Protein AF-A0AAD6KLK4-F1 (afdb_monomer)

Solvent-accessible surface area (backbone atoms only — not comparable to full-atom values): 5685 Å² total; per-residue (Å²): 136,65,74,68,68,58,55,47,45,75,39,72,50,70,48,83,76,45,78,42,90,86,40,38,42,30,33,38,38,38,48,56,41,44,46,88,94,64,60,21,42,38,40,37,39,42,42,66,90,46,95,97,43,72,51,74,48,79,48,77,44,69,68,55,62,40,34,65,84,68,47,72,52,43,54,61,52,50,53,50,44,46,49,62,68,43,54,47,41,51,26,69,76,72,60,54,93,116

Organism: NCBI:txid889485

Sequence (98 aa):
MDENRWKGFTQMTGRNVELQEGKLIVQQWRFGNWPDGIVSNVRITLDEPEPGVTIVKVIHTDIPEEDRYGNATVVENTERGWRDLILNKIRAVFGFGI

Nearest PDB structures (foldseek):
  3ni8-assembly1_A  TM=9.710E-01  e=1.574E-05  Plasmodium falciparum
  6m83-assembly1_A-2  TM=3.746E-01  e=3.516E+00  Streptomyces fradiae
  4dm0-assembly1_A-2  TM=2.684E-01  e=1.297E+00  Escherichia coli
  6m81-assembly1_C-2  TM=3.361E-01  e=4.999E+00  Streptomyces fradiae
  6m82-assembly1_A-2  TM=3.391E-01  e=4.446E+00  Streptomyces fradiae

Mean predicted aligned error: 5.16 Å

Radius of gyration: 15.68 Å; Cα contacts (8 Å, |Δi|>4): 144; chains: 1; bounding box: 34×26×45 Å

Structure (mmCIF, N/CA/C/O backbone):
data_AF-A0AAD6KLK4-F1
#
_entry.id   AF-A0AAD6KLK4-F1
#
loop_
_atom_site.group_PDB
_atom_site.id
_atom_site.type_symbol
_atom_site.label_atom_id
_atom_site.label_alt_id
_atom_site.label_comp_id
_atom_site.label_asym_id
_atom_site.label_entity_id
_atom_site.label_seq_id
_atom_site.pdbx_PDB_ins_code
_atom_site.Cartn_x
_atom_site.Cartn_y
_atom_site.Cartn_z
_atom_site.occupancy
_atom_site.B_iso_or_equiv
_atom_site.auth_seq_id
_atom_site.auth_comp_id
_atom_site.auth_asym_id
_atom_site.auth_atom_id
_atom_site.pdbx_PDB_model_num
ATOM 1 N N . MET A 1 1 ? 13.399 17.250 -23.306 1.00 49.72 1 MET A N 1
ATOM 2 C CA . MET A 1 1 ? 12.813 16.098 -22.582 1.00 49.72 1 MET A CA 1
ATOM 3 C C . MET A 1 1 ? 11.491 16.568 -21.999 1.00 49.72 1 MET A C 1
ATOM 5 O O . MET A 1 1 ? 11.459 17.689 -21.511 1.00 49.72 1 MET A O 1
ATOM 9 N N . ASP A 1 2 ? 10.411 15.804 -22.144 1.00 58.84 2 ASP A N 1
ATOM 10 C CA . ASP A 1 2 ? 9.043 16.226 -21.821 1.00 58.84 2 ASP A CA 1
ATOM 11 C C . ASP A 1 2 ? 8.641 15.896 -20.372 1.00 58.84 2 ASP A C 1
ATOM 13 O O . ASP A 1 2 ? 9.041 14.890 -19.789 1.00 58.84 2 ASP A O 1
ATOM 17 N N . GLU A 1 3 ? 7.829 16.768 -19.777 1.00 55.47 3 GLU A N 1
ATOM 18 C CA . GLU A 1 3 ? 7.364 16.677 -18.385 1.00 55.47 3 GLU A CA 1
ATOM 19 C C . GLU A 1 3 ? 6.510 15.420 -18.121 1.00 55.47 3 GLU A C 1
ATOM 21 O O . GLU A 1 3 ? 6.536 14.847 -17.031 1.00 55.47 3 GLU A O 1
ATOM 26 N N . ASN A 1 4 ? 5.790 14.941 -19.140 1.00 55.75 4 ASN A N 1
ATOM 27 C CA . ASN A 1 4 ? 4.917 13.770 -19.034 1.00 55.75 4 ASN A CA 1
ATOM 28 C C . ASN A 1 4 ? 5.695 12.461 -18.858 1.00 55.75 4 ASN A C 1
ATOM 30 O O . ASN A 1 4 ? 5.217 11.556 -18.173 1.00 55.75 4 ASN A O 1
ATOM 34 N N . ARG A 1 5 ? 6.922 12.378 -19.387 1.00 54.69 5 ARG A N 1
ATOM 35 C CA . ARG A 1 5 ? 7.796 11.218 -19.191 1.00 54.69 5 ARG A CA 1
ATOM 36 C C . ARG A 1 5 ? 8.241 11.069 -17.734 1.00 54.69 5 ARG A C 1
ATOM 38 O O . ARG A 1 5 ? 8.360 9.945 -17.265 1.00 54.69 5 ARG A O 1
ATOM 45 N N . TRP A 1 6 ? 8.402 12.169 -16.991 1.00 55.00 6 TRP A N 1
ATOM 46 C CA . TRP A 1 6 ? 8.733 12.131 -15.559 1.00 55.00 6 TRP A CA 1
ATOM 47 C C . TRP A 1 6 ? 7.553 11.711 -14.677 1.00 55.00 6 TRP A C 1
ATOM 49 O O . TRP A 1 6 ? 7.748 10.979 -13.707 1.00 55.00 6 TRP A O 1
ATOM 59 N N . LYS A 1 7 ? 6.323 12.105 -15.036 1.00 53.25 7 LYS A N 1
ATOM 60 C CA . LYS A 1 7 ? 5.103 11.739 -14.288 1.00 53.25 7 LYS A CA 1
ATOM 61 C C . LYS A 1 7 ? 4.835 10.230 -14.294 1.00 53.25 7 LYS A C 1
ATOM 63 O O . LYS A 1 7 ? 4.346 9.698 -13.304 1.00 53.25 7 LYS A O 1
ATOM 68 N N . GLY A 1 8 ? 5.197 9.534 -15.374 1.00 58.00 8 GLY A N 1
ATOM 69 C CA . GLY A 1 8 ? 5.083 8.075 -15.458 1.00 58.00 8 GLY A CA 1
ATOM 70 C C . GLY A 1 8 ? 6.027 7.322 -14.514 1.00 58.00 8 GLY A C 1
ATOM 71 O O . GLY A 1 8 ? 5.682 6.238 -14.058 1.00 58.00 8 GLY A O 1
ATOM 72 N N . PHE A 1 9 ? 7.187 7.892 -14.166 1.00 60.09 9 PHE A N 1
ATOM 73 C CA . PHE A 1 9 ? 8.159 7.230 -13.285 1.00 60.09 9 PHE A CA 1
ATOM 74 C C . PHE A 1 9 ? 7.748 7.214 -11.815 1.00 60.09 9 PHE A C 1
ATOM 76 O O . PHE A 1 9 ? 8.115 6.289 -11.098 1.00 60.09 9 PHE A O 1
ATOM 83 N N . THR A 1 10 ? 6.986 8.212 -11.369 1.00 65.44 10 THR A N 1
ATOM 84 C CA . THR A 1 10 ? 6.573 8.354 -9.965 1.00 65.44 10 THR A CA 1
ATOM 85 C C . THR A 1 10 ? 5.144 7.886 -9.705 1.00 65.44 10 THR A C 1
ATOM 87 O O . THR A 1 10 ? 4.715 7.836 -8.553 1.00 65.44 10 THR A O 1
ATOM 90 N N . GLN A 1 11 ? 4.393 7.530 -10.751 1.00 81.88 11 GLN A N 1
ATOM 91 C CA . GLN A 1 11 ? 3.036 7.031 -10.600 1.00 81.88 11 GLN A CA 1
ATOM 92 C C . GLN A 1 11 ? 3.045 5.598 -10.066 1.00 81.88 11 GLN A C 1
ATOM 94 O O . GLN A 1 11 ? 3.676 4.697 -10.623 1.00 81.88 11 GLN A O 1
ATOM 99 N N . MET A 1 12 ? 2.285 5.398 -8.998 1.00 88.50 12 MET A N 1
ATOM 100 C CA . MET A 1 12 ? 1.986 4.096 -8.430 1.00 88.50 12 MET A CA 1
ATOM 101 C C . MET A 1 12 ? 0.590 3.669 -8.872 1.00 88.50 12 MET A C 1
ATOM 103 O O . MET A 1 12 ? -0.363 4.444 -8.787 1.00 88.50 12 MET A O 1
ATOM 107 N N . THR A 1 13 ? 0.472 2.434 -9.339 1.00 92.00 13 THR A N 1
ATOM 108 C CA . THR A 1 13 ? -0.804 1.817 -9.711 1.00 92.00 13 THR A CA 1
ATOM 109 C C . THR A 1 13 ? -1.004 0.543 -8.910 1.00 92.00 13 THR A C 1
ATOM 111 O O . THR A 1 13 ? -0.044 -0.039 -8.401 1.00 92.0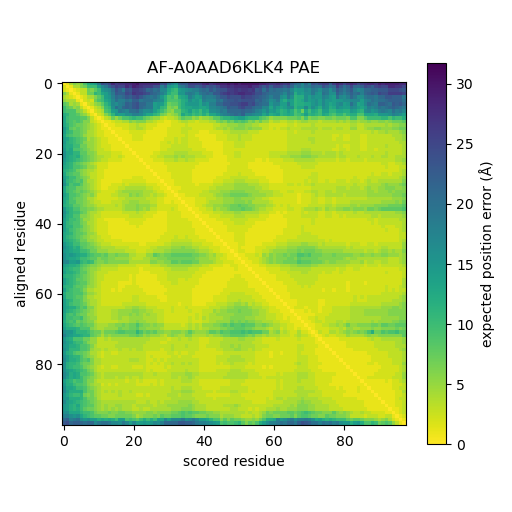0 13 THR A O 1
ATOM 114 N N . GLY A 1 14 ? -2.252 0.104 -8.785 1.00 94.31 14 GLY A N 1
ATOM 115 C CA . GLY A 1 14 ? -2.546 -1.136 -8.095 1.00 94.31 14 GLY A CA 1
ATOM 116 C C . GLY A 1 14 ? -4.000 -1.556 -8.194 1.00 94.31 14 GLY A C 1
ATOM 117 O O . GLY A 1 14 ? -4.830 -0.858 -8.778 1.00 94.31 14 GLY A O 1
ATOM 118 N N . ARG A 1 15 ? -4.302 -2.720 -7.622 1.00 97.38 15 ARG A N 1
ATOM 119 C CA . ARG A 1 15 ? -5.657 -3.280 -7.557 1.00 97.38 15 ARG A CA 1
ATOM 120 C C . ARG A 1 15 ? -5.902 -3.989 -6.231 1.00 97.38 15 ARG A C 1
ATOM 122 O O . ARG A 1 15 ? -4.975 -4.555 -5.653 1.00 97.38 15 ARG A O 1
ATOM 129 N N . ASN A 1 16 ? -7.160 -4.012 -5.798 1.00 98.25 16 ASN A N 1
ATOM 130 C CA . ASN A 1 16 ? -7.598 -4.850 -4.684 1.00 98.25 16 ASN A CA 1
ATOM 131 C C . ASN A 1 16 ? -7.657 -6.314 -5.133 1.00 98.25 16 ASN A C 1
ATOM 133 O O . ASN A 1 16 ? -8.171 -6.618 -6.211 1.00 98.25 16 ASN A O 1
ATOM 137 N N . VAL A 1 17 ? -7.122 -7.202 -4.302 1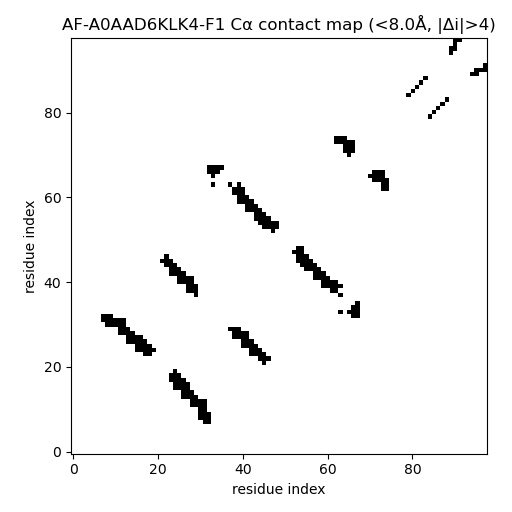.00 98.38 17 VAL A N 1
ATOM 138 C CA . VAL A 1 17 ? -7.124 -8.657 -4.504 1.00 98.38 17 VAL A CA 1
ATOM 139 C C . VAL A 1 17 ? -8.070 -9.327 -3.514 1.00 98.38 17 VAL A C 1
ATOM 141 O O . VAL A 1 17 ? -8.832 -10.206 -3.900 1.00 98.38 17 VAL A O 1
ATOM 144 N N . GLU A 1 18 ? -8.065 -8.880 -2.260 1.00 98.44 18 GLU A N 1
ATOM 145 C CA . GLU A 1 18 ? -8.941 -9.381 -1.203 1.00 98.4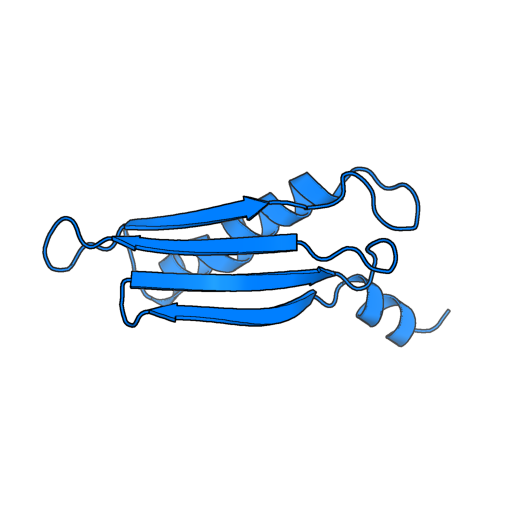4 18 GLU A CA 1
ATOM 146 C C . GLU A 1 18 ? -9.333 -8.223 -0.284 1.00 98.44 18 GLU A C 1
ATOM 148 O O . GLU A 1 18 ? -8.501 -7.376 0.048 1.00 98.44 18 GLU A O 1
ATOM 153 N N . LEU A 1 19 ? -10.598 -8.190 0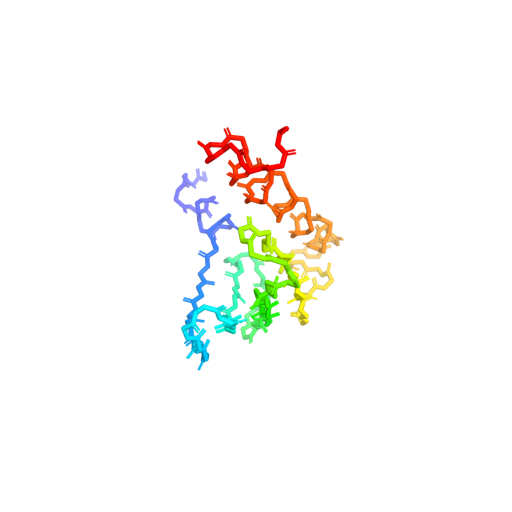.127 1.00 98.44 19 LEU A N 1
ATOM 154 C CA . LEU A 1 19 ? -11.115 -7.236 1.098 1.00 98.44 19 LEU A CA 1
ATOM 155 C C . LEU A 1 19 ? -11.984 -7.990 2.098 1.00 98.44 19 LEU A C 1
ATOM 157 O O . LEU A 1 19 ? -12.920 -8.685 1.707 1.00 98.44 19 LEU A O 1
ATOM 161 N N . GLN A 1 20 ? -11.685 -7.823 3.380 1.00 98.44 20 GLN A N 1
ATOM 162 C CA . GLN A 1 20 ? -12.551 -8.248 4.470 1.00 98.44 20 GLN A CA 1
ATOM 163 C C . GLN A 1 20 ? -12.863 -7.022 5.317 1.00 98.44 20 GLN A C 1
ATOM 165 O O . GLN A 1 20 ? -11.952 -6.385 5.856 1.00 98.44 20 GLN A O 1
ATOM 170 N N . GLU A 1 21 ? -14.147 -6.684 5.405 1.00 97.31 21 GLU A N 1
ATOM 171 C CA . GLU A 1 21 ? -14.618 -5.493 6.106 1.00 97.31 21 GLU A CA 1
ATOM 172 C C . GLU A 1 21 ? -14.075 -5.440 7.540 1.00 97.31 21 GLU A C 1
ATOM 174 O O . GLU A 1 21 ? -14.136 -6.421 8.282 1.00 97.31 21 GLU A O 1
ATOM 179 N N . GLY A 1 22 ? -13.472 -4.300 7.891 1.00 95.50 22 GLY A N 1
ATOM 180 C CA . GLY A 1 22 ? -12.892 -4.049 9.211 1.00 95.50 22 GLY A CA 1
ATOM 181 C C . GLY A 1 22 ? -11.672 -4.898 9.588 1.00 95.50 22 GLY A C 1
ATOM 182 O O . GLY A 1 22 ? -11.235 -4.796 10.725 1.00 95.50 22 GLY A O 1
ATOM 183 N N . LYS A 1 23 ? -11.125 -5.735 8.691 1.00 97.69 23 LYS A N 1
ATOM 184 C CA . LYS A 1 23 ? -10.089 -6.723 9.060 1.00 97.69 23 LYS A CA 1
ATOM 185 C C . LYS A 1 23 ? -8.881 -6.769 8.138 1.00 97.69 23 LYS A C 1
ATOM 187 O O . LYS A 1 23 ? -7.748 -6.855 8.608 1.00 97.69 23 LYS A O 1
ATOM 192 N N . LEU A 1 24 ? -9.101 -6.785 6.825 1.00 98.56 24 LEU A N 1
ATOM 193 C CA . LEU A 1 24 ? -8.041 -7.121 5.879 1.00 98.56 24 LEU A CA 1
ATOM 194 C C . LEU A 1 24 ? -8.202 -6.395 4.553 1.00 98.56 24 LEU A C 1
ATOM 196 O O . LEU A 1 24 ? -9.272 -6.400 3.947 1.00 98.56 24 LEU A O 1
ATOM 200 N N . ILE A 1 25 ? -7.086 -5.864 4.064 1.00 98.69 25 ILE A N 1
ATOM 201 C CA . ILE A 1 25 ? -6.944 -5.366 2.703 1.00 98.69 25 ILE A CA 1
ATOM 202 C C . ILE A 1 25 ? -5.707 -6.023 2.084 1.00 98.69 25 ILE A C 1
ATOM 204 O O . ILE A 1 25 ? -4.600 -5.890 2.605 1.00 98.69 25 ILE A O 1
ATOM 208 N N . VAL A 1 26 ? -5.886 -6.734 0.971 1.00 98.69 26 VAL A N 1
ATOM 209 C CA . VAL A 1 26 ? -4.789 -7.268 0.151 1.00 98.69 26 VAL A CA 1
ATOM 210 C C . VAL A 1 26 ? -4.822 -6.594 -1.207 1.00 98.69 26 VAL A C 1
ATOM 212 O O . VAL A 1 26 ? -5.858 -6.567 -1.877 1.00 98.69 26 VAL A O 1
ATOM 215 N N . GLN A 1 27 ? -3.684 -6.054 -1.624 1.00 98.62 27 GLN A N 1
ATOM 216 C CA . GLN A 1 27 ? -3.540 -5.314 -2.867 1.00 98.62 27 GLN A CA 1
ATOM 217 C C . GLN A 1 27 ? -2.280 -5.728 -3.615 1.00 98.62 27 GLN A C 1
ATOM 219 O O . GLN A 1 27 ? -1.313 -6.211 -3.034 1.00 98.62 27 GLN A O 1
ATOM 224 N N . GLN A 1 28 ? -2.296 -5.482 -4.917 1.00 98.06 28 GLN A N 1
ATOM 225 C CA . GLN A 1 28 ? -1.137 -5.608 -5.792 1.00 98.06 28 GLN A CA 1
ATOM 226 C C . GLN A 1 28 ? -0.726 -4.240 -6.299 1.00 98.06 28 GLN A C 1
ATOM 228 O O . GLN A 1 28 ? -1.598 -3.496 -6.747 1.00 98.06 28 GLN A O 1
ATOM 233 N N . TRP A 1 29 ? 0.553 -3.894 -6.172 1.00 95.69 29 TRP A N 1
ATOM 234 C CA . TRP A 1 29 ? 1.075 -2.550 -6.420 1.00 95.69 29 TRP A CA 1
ATOM 235 C C . TRP A 1 29 ? 2.245 -2.584 -7.408 1.00 95.69 29 TRP A C 1
ATOM 237 O O . TRP A 1 29 ? 2.935 -3.591 -7.560 1.00 95.69 29 TRP A O 1
ATOM 247 N N . ARG A 1 30 ? 2.457 -1.470 -8.112 1.00 92.19 30 ARG A N 1
ATOM 248 C CA . ARG A 1 30 ? 3.606 -1.272 -8.999 1.00 92.19 30 ARG A CA 1
ATOM 249 C C . ARG A 1 30 ? 3.869 0.213 -9.239 1.00 92.19 30 ARG A C 1
ATOM 251 O O . ARG A 1 30 ? 2.940 0.956 -9.564 1.00 92.19 30 ARG A O 1
ATOM 258 N N . PHE A 1 31 ? 5.138 0.618 -9.186 1.00 89.38 31 PHE A N 1
ATOM 259 C CA . PHE A 1 31 ? 5.576 1.912 -9.717 1.00 89.38 31 PHE A CA 1
ATOM 260 C C . PHE A 1 31 ? 5.894 1.827 -11.210 1.00 89.38 31 PHE A C 1
ATOM 262 O O . PHE A 1 31 ? 6.426 0.826 -11.699 1.00 89.38 31 PHE A O 1
ATOM 269 N N . GLY A 1 32 ? 5.607 2.899 -11.948 1.00 88.38 32 GLY A N 1
ATOM 270 C CA . GLY A 1 32 ? 5.852 2.945 -13.390 1.00 88.38 32 GLY A CA 1
ATOM 271 C C . GLY A 1 32 ? 7.326 2.793 -13.787 1.00 88.38 32 GLY A C 1
ATOM 272 O O . GLY A 1 32 ? 7.610 2.324 -14.888 1.00 88.38 32 GLY A O 1
ATOM 273 N N . ASN A 1 33 ? 8.274 3.103 -12.894 1.00 88.00 33 ASN A N 1
ATOM 274 C CA . ASN A 1 33 ? 9.706 2.908 -13.138 1.00 88.00 33 ASN A CA 1
ATOM 275 C C . ASN A 1 33 ? 10.220 1.479 -12.862 1.00 88.00 33 ASN A C 1
ATOM 277 O O . ASN A 1 33 ? 11.369 1.189 -13.187 1.00 88.00 33 ASN A O 1
ATOM 281 N N . TRP A 1 34 ? 9.419 0.559 -12.320 1.00 90.56 34 TRP A N 1
ATOM 282 C CA . TRP A 1 34 ? 9.876 -0.818 -12.068 1.00 90.56 34 TRP A CA 1
ATOM 283 C C . TRP A 1 34 ? 10.114 -1.606 -13.367 1.00 90.56 34 TRP A C 1
ATOM 285 O O . TRP A 1 34 ? 9.549 -1.242 -14.403 1.00 90.56 34 TRP A O 1
ATOM 295 N N . PRO A 1 35 ? 10.917 -2.687 -13.365 1.00 90.75 35 PRO A N 1
ATOM 296 C CA . PRO A 1 35 ? 11.070 -3.580 -14.522 1.00 90.75 35 PRO A CA 1
ATOM 297 C C . PRO A 1 35 ? 9.733 -4.189 -14.948 1.00 90.75 35 PRO A C 1
ATOM 299 O O . PRO A 1 35 ? 8.887 -4.435 -14.094 1.00 90.75 35 PRO A O 1
ATOM 302 N N . ASP A 1 36 ? 9.478 -4.383 -16.241 1.00 89.88 36 ASP A N 1
ATOM 303 C CA . ASP A 1 36 ? 8.182 -4.873 -16.752 1.00 89.88 36 ASP A CA 1
ATOM 304 C C . ASP A 1 36 ? 7.770 -6.227 -16.140 1.00 89.88 36 ASP A C 1
ATOM 306 O O . ASP A 1 36 ? 8.607 -7.055 -15.798 1.00 89.88 36 ASP A O 1
ATOM 310 N N . GLY A 1 37 ? 6.465 -6.433 -15.933 1.00 90.31 37 GLY A N 1
ATOM 311 C CA . GLY A 1 37 ? 5.916 -7.666 -15.346 1.00 90.31 37 GLY A CA 1
ATOM 312 C C . GLY A 1 37 ? 6.031 -7.802 -13.819 1.00 90.31 37 GLY A C 1
ATOM 313 O O . GLY A 1 37 ? 5.307 -8.601 -13.236 1.00 90.31 37 GLY A O 1
ATOM 314 N N . ILE A 1 38 ? 6.867 -7.000 -13.154 1.00 94.31 38 ILE A N 1
ATOM 315 C CA . ILE A 1 38 ? 6.997 -6.993 -11.685 1.00 94.31 38 ILE A CA 1
ATOM 316 C C . ILE A 1 38 ? 5.807 -6.326 -10.980 1.00 94.31 38 ILE A C 1
ATOM 318 O O . ILE A 1 38 ? 5.480 -5.163 -11.220 1.00 94.31 38 ILE A O 1
ATOM 322 N N . VAL A 1 39 ? 5.174 -7.040 -10.060 1.00 96.00 39 VAL A N 1
ATOM 323 C CA . VAL A 1 39 ? 4.082 -6.526 -9.228 1.00 96.00 39 VAL A CA 1
ATOM 324 C C . VAL A 1 39 ? 4.352 -6.962 -7.797 1.00 96.00 39 VAL A C 1
ATOM 326 O O . VAL A 1 39 ? 4.623 -8.137 -7.563 1.00 96.00 39 VAL A O 1
ATOM 329 N N . SER A 1 40 ? 4.273 -6.024 -6.860 1.00 97.06 40 SER A N 1
ATOM 330 C CA . SER A 1 40 ? 4.443 -6.290 -5.436 1.00 97.06 40 SER A CA 1
ATOM 331 C C . SER A 1 40 ? 3.108 -6.590 -4.760 1.00 97.06 40 SER A C 1
ATOM 333 O O . SER A 1 40 ? 2.038 -6.258 -5.282 1.00 97.06 40 SER A O 1
ATOM 335 N N . ASN A 1 41 ? 3.161 -7.202 -3.578 1.00 98.25 41 ASN A N 1
ATOM 336 C CA . ASN A 1 41 ? 1.980 -7.542 -2.790 1.00 98.25 41 ASN A CA 1
ATOM 337 C C . ASN A 1 41 ? 1.962 -6.750 -1.482 1.00 98.25 41 ASN A C 1
ATOM 339 O O . ASN A 1 41 ? 2.912 -6.785 -0.704 1.00 98.25 41 ASN A O 1
ATOM 343 N N . VAL A 1 42 ? 0.854 -6.063 -1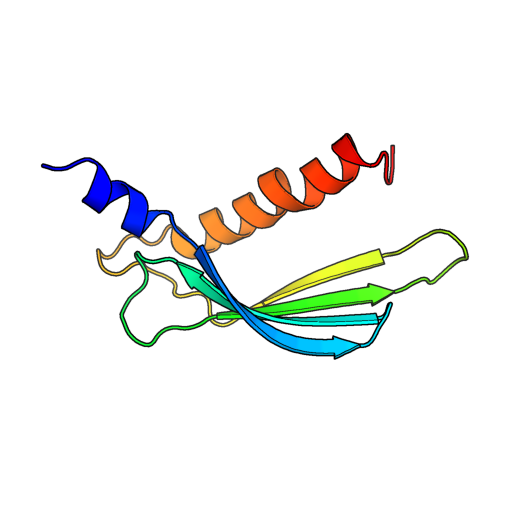.219 1.00 98.31 42 VAL A N 1
ATOM 344 C CA . VAL A 1 42 ? 0.607 -5.321 0.019 1.00 98.31 42 VAL A CA 1
ATOM 345 C C . VAL A 1 42 ? -0.490 -6.030 0.796 1.00 98.31 42 VAL A C 1
ATOM 347 O O . VAL A 1 42 ? -1.588 -6.245 0.284 1.00 98.31 42 VAL A O 1
ATOM 350 N N . ARG A 1 43 ? -0.216 -6.354 2.056 1.00 98.56 43 ARG A N 1
ATOM 351 C CA . ARG A 1 43 ? -1.189 -6.884 3.008 1.00 98.56 43 ARG A CA 1
ATOM 352 C C . ARG A 1 43 ? -1.301 -5.934 4.191 1.00 98.56 43 ARG A C 1
ATOM 354 O O . ARG A 1 43 ? -0.316 -5.700 4.885 1.00 98.56 43 ARG A O 1
ATOM 361 N N . ILE A 1 44 ? -2.503 -5.421 4.425 1.00 98.56 44 ILE A N 1
ATOM 362 C CA . ILE A 1 44 ? -2.831 -4.532 5.539 1.00 98.56 44 ILE A CA 1
ATOM 363 C C . ILE A 1 44 ? -3.817 -5.259 6.447 1.00 98.56 44 ILE A C 1
ATOM 365 O O . ILE A 1 44 ? -4.925 -5.570 6.009 1.00 98.56 44 ILE A O 1
ATOM 369 N N . THR A 1 45 ? -3.428 -5.539 7.690 1.00 98.56 45 THR A N 1
ATOM 370 C CA . THR A 1 45 ? -4.349 -6.054 8.714 1.00 98.56 45 THR A CA 1
ATOM 371 C C . THR A 1 45 ? -4.784 -4.930 9.639 1.00 98.56 45 THR A C 1
ATOM 373 O O . THR A 1 45 ? -4.003 -4.020 9.933 1.00 98.56 45 THR A O 1
ATOM 376 N N . LEU A 1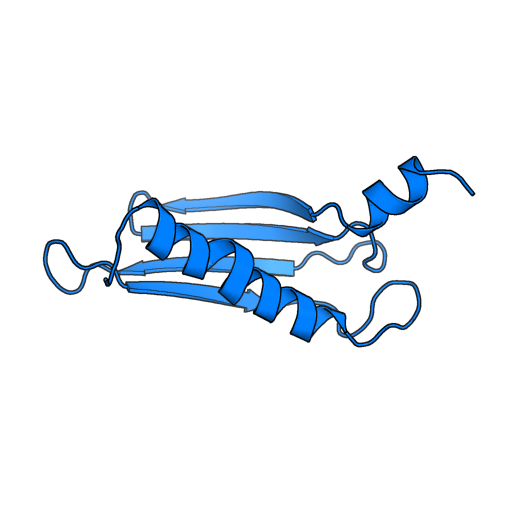 46 ? -6.047 -4.990 10.052 1.00 97.81 46 LEU A N 1
ATOM 377 C CA . LEU A 1 46 ? -6.649 -4.105 11.034 1.00 97.81 46 LEU A CA 1
ATOM 378 C C . LEU A 1 46 ? -7.119 -4.974 12.194 1.00 97.81 46 LEU A C 1
ATOM 380 O O . LEU A 1 46 ? -8.063 -5.748 12.050 1.00 97.81 46 LEU A O 1
ATOM 384 N N . ASP A 1 47 ? -6.429 -4.860 13.320 1.00 97.19 47 ASP A N 1
ATOM 385 C CA . ASP A 1 47 ? -6.712 -5.631 14.522 1.00 97.19 47 ASP A CA 1
ATOM 386 C C . ASP A 1 47 ? -7.165 -4.668 15.622 1.00 97.19 47 ASP A C 1
ATOM 388 O O . ASP A 1 47 ? -6.451 -3.721 15.943 1.00 97.19 47 ASP A O 1
ATOM 392 N N . GLU A 1 48 ? -8.349 -4.883 16.194 1.00 95.44 48 GLU A N 1
ATOM 393 C CA . GLU A 1 48 ? -8.880 -4.095 17.314 1.00 95.44 48 GLU A CA 1
ATOM 394 C C . GLU A 1 48 ? -8.744 -4.906 18.615 1.00 95.44 48 GLU A C 1
ATOM 396 O O . GLU A 1 48 ? -9.678 -5.615 18.995 1.00 95.44 48 GLU A O 1
ATOM 401 N N . PRO A 1 49 ? -7.569 -4.903 19.279 1.00 95.06 49 PRO A N 1
ATOM 402 C CA . PRO A 1 49 ? -7.384 -5.653 20.523 1.00 95.06 49 PRO A CA 1
ATOM 403 C C . PRO A 1 49 ? -8.231 -5.102 21.676 1.00 95.06 49 PRO A C 1
ATOM 405 O O . PRO A 1 49 ? -8.593 -5.852 22.581 1.00 95.06 49 PRO A O 1
ATOM 408 N N . GLU A 1 50 ? -8.543 -3.806 21.644 1.00 94.56 50 GLU A N 1
ATOM 409 C CA . GLU A 1 50 ? -9.347 -3.099 22.635 1.00 94.56 50 GLU A CA 1
ATOM 410 C C . GLU A 1 50 ? -10.316 -2.151 21.914 1.00 94.56 50 GLU A C 1
ATOM 412 O O . GLU A 1 50 ? -9.926 -1.561 20.901 1.00 94.56 50 GLU A O 1
ATOM 417 N N . PRO A 1 51 ? -11.553 -1.960 22.416 1.00 93.44 51 PRO A N 1
ATOM 418 C CA . PRO A 1 51 ? -12.526 -1.079 21.779 1.00 93.44 51 PRO A CA 1
ATOM 419 C C . PRO A 1 51 ? -11.981 0.332 21.543 1.00 93.44 51 PRO A C 1
ATOM 421 O O . PRO A 1 51 ? -11.533 1.003 22.473 1.00 93.44 51 PRO A O 1
ATOM 424 N N . GLY A 1 52 ? -12.055 0.797 20.297 1.00 90.31 52 GLY A N 1
ATOM 425 C CA . GLY A 1 52 ? -11.582 2.121 19.893 1.00 90.31 52 GLY A CA 1
ATOM 426 C C . GLY A 1 52 ? -10.078 2.210 19.616 1.00 90.31 52 GLY A C 1
ATOM 427 O O . GLY A 1 52 ? -9.597 3.294 19.280 1.00 90.31 52 GLY A O 1
ATOM 428 N N . VAL A 1 53 ? -9.333 1.103 19.707 1.00 92.56 53 VAL A N 1
ATOM 429 C CA . VAL A 1 53 ? -7.901 1.045 19.386 1.00 92.56 53 VAL A CA 1
ATOM 430 C C . VAL A 1 53 ? -7.667 0.038 18.271 1.00 92.56 53 VAL A C 1
ATOM 432 O O . VAL A 1 53 ? -7.752 -1.164 18.482 1.00 92.56 53 VAL A O 1
ATOM 435 N N . THR A 1 54 ? -7.294 0.519 17.085 1.00 95.00 54 THR A N 1
ATOM 436 C CA . THR A 1 54 ? -6.926 -0.346 15.956 1.00 95.00 54 THR A CA 1
ATOM 437 C C . THR A 1 54 ? -5.418 -0.342 15.727 1.00 95.00 54 THR A C 1
ATOM 439 O O . THR A 1 54 ? -4.810 0.694 15.450 1.00 95.00 54 THR A O 1
ATOM 442 N N . ILE A 1 55 ? -4.812 -1.525 15.776 1.00 95.50 55 ILE A N 1
ATOM 443 C CA . ILE A 1 55 ? -3.456 -1.778 15.307 1.00 95.50 55 ILE A CA 1
ATOM 444 C C . ILE A 1 55 ? -3.523 -2.046 13.804 1.00 95.50 55 ILE A C 1
ATOM 446 O O . ILE A 1 55 ? -4.107 -3.029 13.354 1.00 95.50 55 ILE A O 1
ATOM 450 N N . VAL A 1 56 ? -2.893 -1.168 13.025 1.00 96.44 56 VAL A N 1
ATOM 451 C CA . VAL A 1 56 ? -2.733 -1.347 11.579 1.00 96.44 56 VAL A CA 1
ATOM 452 C C . VAL A 1 56 ? -1.342 -1.901 11.298 1.00 96.44 56 VAL A C 1
ATOM 454 O O . VAL A 1 56 ? -0.341 -1.250 11.607 1.00 96.44 56 VAL A O 1
ATOM 457 N N . LYS A 1 57 ? -1.266 -3.082 10.680 1.00 97.12 57 LYS A N 1
ATOM 458 C CA . LYS A 1 57 ? -0.002 -3.693 10.250 1.00 97.12 57 LYS A CA 1
ATOM 459 C C . LYS A 1 57 ? 0.057 -3.757 8.733 1.00 97.12 57 LYS A C 1
ATOM 461 O O . LYS A 1 57 ? -0.817 -4.344 8.107 1.00 97.12 57 LYS A O 1
ATOM 466 N N . VAL A 1 58 ? 1.121 -3.208 8.154 1.00 97.75 58 VAL A N 1
ATOM 467 C CA . VAL A 1 58 ? 1.401 -3.286 6.715 1.00 97.75 58 VAL A CA 1
ATOM 468 C C . VAL A 1 58 ? 2.572 -4.238 6.487 1.00 97.75 58 VAL A C 1
ATOM 470 O O . VAL A 1 58 ? 3.624 -4.089 7.105 1.00 97.75 58 VAL A O 1
ATOM 473 N N . ILE A 1 59 ? 2.391 -5.212 5.600 1.00 97.75 59 ILE A N 1
ATOM 474 C CA . ILE A 1 59 ? 3.451 -6.072 5.067 1.00 97.75 59 ILE A CA 1
ATOM 475 C C . ILE A 1 59 ? 3.478 -5.865 3.554 1.00 97.75 59 ILE A C 1
ATOM 477 O O . ILE A 1 59 ? 2.450 -6.026 2.900 1.00 97.75 59 ILE A O 1
ATOM 481 N N . HIS A 1 60 ? 4.638 -5.509 3.005 1.00 97.25 60 HIS A N 1
ATOM 482 C CA . HIS A 1 60 ? 4.823 -5.288 1.573 1.00 97.25 60 HIS A CA 1
ATOM 483 C C . HIS A 1 60 ? 5.950 -6.192 1.067 1.00 97.25 60 HIS A C 1
ATOM 485 O O . HIS A 1 60 ? 7.095 -6.035 1.484 1.00 97.25 60 HIS A O 1
ATOM 491 N N . THR A 1 61 ? 5.617 -7.157 0.213 1.00 97.38 61 THR A N 1
ATOM 492 C CA . THR A 1 61 ? 6.553 -8.148 -0.338 1.00 97.38 61 THR A CA 1
ATOM 493 C C . THR A 1 61 ? 6.702 -7.990 -1.841 1.00 97.38 61 THR A C 1
ATOM 495 O O . THR A 1 61 ? 5.918 -7.291 -2.484 1.00 97.38 61 THR A O 1
ATOM 498 N N . ASP A 1 62 ? 7.706 -8.665 -2.401 1.00 96.50 62 ASP A N 1
ATOM 499 C CA . ASP A 1 62 ? 7.959 -8.723 -3.846 1.00 96.50 62 ASP A CA 1
ATOM 500 C C . ASP A 1 62 ? 8.246 -7.341 -4.461 1.00 96.50 62 ASP A C 1
ATOM 502 O O . ASP A 1 62 ? 7.947 -7.062 -5.622 1.00 96.50 62 ASP A O 1
ATOM 506 N N . ILE A 1 63 ? 8.831 -6.458 -3.647 1.00 94.94 63 ILE A N 1
ATOM 507 C CA . ILE A 1 63 ? 9.397 -5.182 -4.081 1.00 94.94 63 ILE A CA 1
ATOM 508 C C . ILE A 1 63 ? 10.726 -5.499 -4.788 1.00 94.94 63 ILE A C 1
ATOM 510 O O . ILE A 1 63 ? 11.556 -6.191 -4.195 1.00 94.94 63 ILE A O 1
ATOM 514 N N . PRO A 1 64 ? 10.960 -5.025 -6.024 1.00 94.31 64 PRO A N 1
ATOM 515 C CA . PRO A 1 64 ? 12.236 -5.242 -6.690 1.00 94.31 64 PRO A CA 1
ATOM 516 C C . PRO A 1 64 ? 13.355 -4.469 -5.980 1.00 94.31 64 PRO A C 1
ATOM 518 O O . PRO A 1 64 ? 13.127 -3.373 -5.469 1.00 94.31 64 PRO A O 1
ATOM 521 N N . GLU A 1 65 ? 14.566 -5.026 -5.971 1.00 92.31 65 GLU A N 1
ATOM 522 C CA . GLU A 1 65 ? 15.742 -4.372 -5.375 1.00 92.31 65 GLU A CA 1
ATOM 523 C C . GLU A 1 65 ? 16.138 -3.110 -6.154 1.00 92.31 65 GLU A C 1
ATOM 525 O O . GLU A 1 65 ? 16.446 -2.076 -5.560 1.00 92.31 65 GLU A O 1
ATOM 530 N N . GLU A 1 66 ? 16.041 -3.173 -7.484 1.00 93.00 66 GLU A N 1
ATOM 531 C CA . GLU A 1 66 ? 16.389 -2.091 -8.401 1.00 93.00 66 GLU A CA 1
ATOM 532 C C . GLU A 1 66 ? 15.215 -1.709 -9.309 1.00 93.00 66 GLU A C 1
ATOM 534 O O . GLU A 1 66 ? 14.343 -2.520 -9.641 1.00 93.00 66 GLU A O 1
ATOM 539 N N . ASP A 1 67 ? 15.191 -0.450 -9.744 1.00 90.19 67 ASP A N 1
ATOM 540 C CA . ASP A 1 67 ? 14.294 -0.027 -10.816 1.00 90.19 67 ASP A CA 1
ATOM 541 C C . ASP A 1 67 ? 14.823 -0.461 -12.199 1.00 90.19 67 ASP A C 1
ATOM 543 O O . ASP A 1 67 ? 15.895 -1.051 -12.334 1.00 90.19 67 ASP A O 1
ATOM 547 N N . ARG A 1 68 ? 14.086 -0.151 -13.274 1.00 90.69 68 ARG A N 1
ATOM 548 C CA . ARG A 1 68 ? 14.498 -0.515 -14.646 1.00 90.69 68 ARG A CA 1
ATOM 549 C C . ARG A 1 68 ? 15.808 0.140 -15.121 1.00 90.69 68 ARG A C 1
ATOM 551 O O . ARG A 1 68 ? 16.242 -0.143 -16.235 1.00 90.69 68 ARG A O 1
ATOM 558 N N . TYR A 1 69 ? 16.384 1.048 -14.335 1.00 89.25 69 TYR A N 1
ATOM 559 C CA . TYR A 1 69 ? 17.617 1.777 -14.625 1.00 89.25 69 TYR A CA 1
ATOM 560 C C . TYR A 1 69 ? 18.797 1.321 -13.759 1.00 89.25 69 TYR A C 1
ATOM 562 O O . TYR A 1 69 ? 19.884 1.875 -13.907 1.00 89.25 69 TYR A O 1
ATOM 570 N N . GLY A 1 70 ? 18.603 0.326 -12.886 1.00 89.00 70 GLY A N 1
ATOM 571 C CA . GLY A 1 70 ? 19.635 -0.166 -11.973 1.00 89.00 70 GLY A CA 1
ATOM 572 C C . GLY A 1 70 ? 19.782 0.668 -10.696 1.00 89.00 70 GLY A C 1
ATOM 573 O O . GLY A 1 70 ? 20.827 0.627 -10.052 1.00 89.00 70 GLY A O 1
ATOM 574 N N . ASN A 1 71 ? 18.777 1.472 -10.320 1.00 87.44 71 ASN A N 1
ATOM 575 C CA . ASN A 1 71 ? 18.825 2.228 -9.065 1.00 87.44 71 ASN A CA 1
ATOM 576 C C . ASN A 1 71 ? 18.331 1.369 -7.890 1.00 87.44 71 ASN A C 1
ATOM 578 O O . ASN A 1 71 ? 17.132 1.111 -7.784 1.00 87.44 71 ASN A O 1
ATOM 582 N N . ALA A 1 72 ? 19.216 1.029 -6.950 1.00 87.25 72 ALA A N 1
ATOM 583 C CA . ALA A 1 72 ? 18.924 0.174 -5.788 1.00 87.25 72 ALA A CA 1
ATOM 584 C C . ALA A 1 72 ? 18.174 0.865 -4.620 1.00 87.25 72 ALA A C 1
ATOM 586 O O . ALA A 1 72 ? 18.269 0.454 -3.467 1.00 87.25 72 ALA A O 1
ATOM 587 N N . THR A 1 73 ? 17.440 1.951 -4.884 1.00 85.62 73 THR A N 1
ATOM 588 C CA . THR A 1 73 ? 16.749 2.748 -3.843 1.00 85.62 73 THR A CA 1
ATOM 589 C C . THR A 1 73 ? 15.275 2.374 -3.670 1.00 85.62 73 THR A C 1
ATOM 591 O O . THR A 1 73 ? 14.547 3.018 -2.912 1.00 85.62 73 THR A O 1
ATOM 594 N N . VAL A 1 74 ? 14.790 1.354 -4.384 1.00 87.50 74 VAL A N 1
ATOM 595 C CA . VAL A 1 74 ? 13.354 1.054 -4.483 1.00 87.50 74 VAL A CA 1
ATOM 596 C C . VAL A 1 74 ? 12.752 0.643 -3.139 1.00 87.50 74 VAL A C 1
ATOM 598 O O . VAL A 1 74 ? 11.684 1.141 -2.768 1.00 87.50 74 VAL A O 1
ATOM 601 N N . VAL A 1 75 ? 13.435 -0.231 -2.398 1.00 90.06 75 VAL A N 1
ATOM 602 C CA . VAL A 1 75 ? 12.965 -0.730 -1.098 1.00 90.06 75 VAL A CA 1
ATOM 603 C C . VAL A 1 75 ? 12.886 0.406 -0.076 1.00 90.06 75 VAL A C 1
ATOM 605 O O . VAL A 1 75 ? 11.830 0.618 0.520 1.00 90.06 75 VAL A O 1
ATOM 608 N N . GLU A 1 76 ? 13.955 1.198 0.057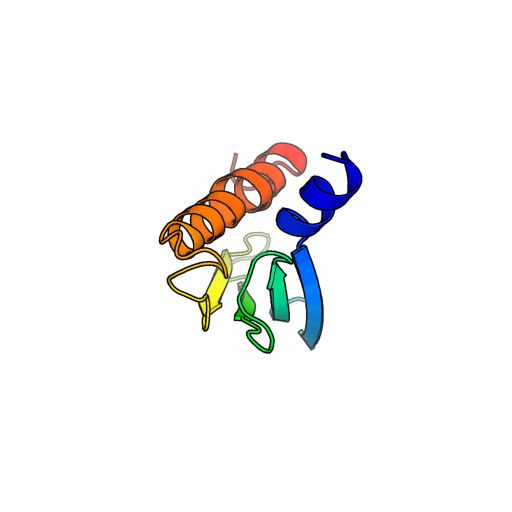 1.00 89.75 76 GLU A N 1
ATOM 609 C CA . GLU A 1 76 ? 14.014 2.333 0.988 1.00 89.75 76 GLU A CA 1
ATOM 610 C C . GLU A 1 76 ? 12.943 3.387 0.671 1.00 89.75 76 GLU A C 1
ATOM 612 O O . GLU A 1 76 ? 12.207 3.827 1.557 1.00 89.75 76 GLU A O 1
ATOM 617 N N . ASN A 1 77 ? 12.788 3.751 -0.607 1.00 88.69 77 ASN A N 1
ATOM 618 C CA . ASN A 1 77 ? 11.760 4.700 -1.036 1.00 88.69 77 ASN A CA 1
ATOM 619 C C . ASN A 1 77 ? 10.346 4.190 -0.732 1.00 88.69 77 ASN A C 1
ATOM 621 O O . ASN A 1 77 ? 9.477 4.972 -0.335 1.00 88.69 77 ASN A O 1
ATOM 625 N N . THR A 1 78 ? 10.115 2.886 -0.893 1.00 90.31 78 THR A N 1
ATOM 626 C CA . THR A 1 78 ? 8.820 2.265 -0.601 1.00 90.31 78 THR A CA 1
ATOM 627 C C . THR A 1 78 ? 8.522 2.295 0.896 1.00 90.31 78 THR A C 1
ATOM 629 O O . THR A 1 78 ? 7.422 2.688 1.289 1.00 90.31 78 THR A O 1
ATOM 632 N N . GLU A 1 79 ? 9.493 1.945 1.743 1.00 92.25 79 GLU A N 1
ATOM 633 C CA . GLU A 1 79 ? 9.328 2.013 3.198 1.00 92.25 79 GLU A CA 1
ATOM 634 C C . GLU A 1 79 ? 9.069 3.453 3.667 1.00 92.25 79 GLU A C 1
ATOM 636 O O . GLU A 1 79 ? 8.114 3.706 4.411 1.00 92.25 79 GLU A O 1
ATOM 641 N N . ARG A 1 80 ? 9.867 4.416 3.189 1.00 92.19 80 ARG A N 1
ATOM 642 C CA . ARG A 1 80 ? 9.707 5.833 3.541 1.00 92.19 80 ARG A CA 1
ATOM 643 C C . ARG A 1 80 ? 8.355 6.380 3.090 1.00 92.19 80 ARG A C 1
ATOM 645 O O . ARG A 1 80 ? 7.707 7.111 3.836 1.00 92.19 80 ARG A O 1
ATOM 652 N N . GLY A 1 81 ? 7.891 5.996 1.900 1.00 91.19 81 GLY A N 1
ATOM 653 C CA . GLY A 1 81 ? 6.566 6.359 1.397 1.00 91.19 81 GLY A CA 1
ATOM 654 C C . GLY A 1 81 ? 5.441 5.893 2.326 1.00 91.19 81 GLY A C 1
ATOM 655 O O . GLY A 1 81 ? 4.569 6.689 2.681 1.00 91.19 81 GLY A O 1
ATOM 656 N N . TRP A 1 82 ? 5.494 4.641 2.789 1.00 93.75 82 TRP A N 1
ATOM 657 C CA . TRP A 1 82 ? 4.531 4.118 3.762 1.00 93.75 82 TRP A CA 1
ATOM 658 C C . TRP A 1 82 ? 4.572 4.876 5.084 1.00 93.75 82 TRP A C 1
ATOM 660 O O . TRP A 1 82 ? 3.526 5.302 5.580 1.00 93.75 82 TRP A O 1
ATOM 670 N N . ARG A 1 83 ? 5.768 5.062 5.645 1.00 94.00 83 ARG A N 1
ATOM 671 C CA . ARG A 1 83 ? 5.956 5.706 6.945 1.00 94.00 83 ARG A CA 1
ATOM 672 C C . ARG A 1 83 ? 5.504 7.164 6.918 1.00 94.00 83 ARG A C 1
ATOM 674 O O . ARG A 1 83 ? 4.626 7.545 7.687 1.00 94.00 83 ARG A O 1
ATOM 681 N N . ASP A 1 84 ? 6.046 7.955 5.998 1.00 93.50 84 ASP A N 1
ATOM 682 C CA . ASP A 1 84 ? 5.958 9.414 6.057 1.00 93.50 84 ASP A CA 1
ATOM 683 C C . ASP A 1 84 ? 4.757 9.976 5.300 1.00 93.50 84 ASP A C 1
ATOM 685 O O . ASP A 1 84 ? 4.151 10.958 5.732 1.00 93.50 84 ASP A O 1
ATOM 689 N N . LEU A 1 85 ? 4.400 9.372 4.164 1.00 90.75 85 LEU A N 1
ATOM 690 C CA . LEU A 1 8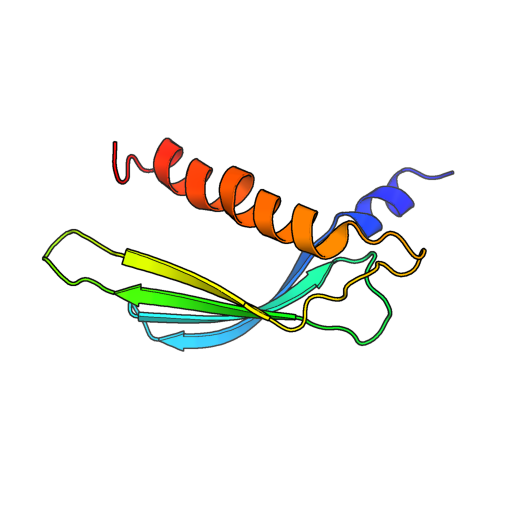5 ? 3.376 9.923 3.275 1.00 90.75 85 LEU A CA 1
ATOM 691 C C . LEU A 1 85 ? 2.000 9.299 3.489 1.00 90.75 85 LEU A C 1
ATOM 693 O O . LEU A 1 85 ? 1.009 9.944 3.150 1.00 90.75 85 LEU A O 1
ATOM 697 N N . ILE A 1 86 ? 1.932 8.092 4.054 1.00 92.94 86 ILE A N 1
ATOM 698 C CA . ILE A 1 86 ? 0.668 7.390 4.294 1.00 92.94 86 ILE A CA 1
ATOM 699 C C . ILE A 1 86 ? 0.370 7.321 5.792 1.00 92.94 86 ILE A C 1
ATOM 701 O O . ILE A 1 86 ? -0.524 8.021 6.260 1.00 92.94 86 ILE A O 1
ATOM 705 N N . LEU A 1 87 ? 1.118 6.532 6.568 1.00 94.12 87 LEU A N 1
ATOM 706 C CA . LEU A 1 87 ? 0.770 6.238 7.963 1.00 94.12 87 LEU A CA 1
ATOM 707 C C . LEU A 1 87 ? 0.880 7.471 8.870 1.00 94.12 87 LEU A C 1
ATOM 709 O O . LEU A 1 87 ? -0.056 7.763 9.616 1.00 94.12 87 LEU A O 1
ATOM 713 N N . ASN A 1 88 ? 1.966 8.242 8.766 1.00 93.44 88 ASN A N 1
ATOM 714 C CA . ASN A 1 88 ? 2.112 9.484 9.531 1.00 93.44 88 ASN A CA 1
ATOM 715 C C . ASN A 1 88 ? 1.052 10.525 9.146 1.00 93.44 88 ASN A C 1
ATOM 717 O O . ASN A 1 88 ? 0.521 11.209 10.019 1.00 93.44 88 ASN A O 1
ATOM 721 N N . LYS A 1 89 ? 0.682 10.618 7.861 1.00 94.06 89 LYS A N 1
ATOM 722 C CA . LYS A 1 89 ? -0.383 11.533 7.424 1.00 94.06 89 LYS A CA 1
ATOM 723 C C . LYS A 1 89 ? -1.759 11.105 7.912 1.00 94.06 89 LYS A C 1
ATOM 725 O O . LYS A 1 89 ? -2.516 11.963 8.343 1.00 94.06 89 LYS A O 1
ATOM 730 N N . ILE A 1 90 ? -2.072 9.810 7.892 1.00 93.56 90 ILE A N 1
ATOM 731 C CA . ILE A 1 90 ? -3.320 9.281 8.456 1.00 93.56 90 ILE A CA 1
ATOM 732 C C . ILE A 1 90 ? -3.432 9.685 9.931 1.00 93.56 90 ILE A C 1
ATOM 734 O O . ILE A 1 90 ? -4.452 10.236 10.334 1.00 93.56 90 ILE A O 1
ATOM 738 N N . ARG A 1 91 ? -2.363 9.504 10.716 1.00 92.56 91 ARG A N 1
ATOM 739 C CA . ARG A 1 91 ? -2.335 9.939 12.121 1.00 92.56 91 ARG A CA 1
ATOM 740 C C . ARG A 1 91 ? -2.551 11.442 12.271 1.00 92.56 91 ARG A C 1
ATOM 742 O O . ARG A 1 91 ? -3.432 11.852 13.015 1.00 92.56 91 ARG A O 1
ATOM 749 N N . ALA A 1 92 ? -1.792 12.254 11.537 1.00 93.56 92 ALA A N 1
ATOM 750 C CA . ALA A 1 92 ? -1.846 13.709 11.660 1.00 93.56 92 ALA A CA 1
ATOM 751 C C . ALA A 1 92 ? -3.190 14.310 11.211 1.00 93.56 92 ALA A C 1
ATOM 753 O O . ALA A 1 92 ? -3.670 15.259 11.821 1.00 93.56 92 ALA A O 1
ATOM 754 N N . VAL A 1 93 ? -3.794 13.772 10.148 1.00 95.00 93 VAL A N 1
ATOM 755 C CA . VAL A 1 93 ? -5.042 14.300 9.573 1.00 95.00 93 VAL A CA 1
ATOM 756 C C . VAL A 1 93 ? -6.263 13.848 10.368 1.00 95.00 93 VAL A C 1
ATOM 758 O O . VAL A 1 93 ? -7.171 14.647 10.579 1.00 95.00 93 VAL A O 1
ATOM 761 N N . PHE A 1 94 ? -6.297 12.589 10.810 1.00 92.75 94 PHE A N 1
ATOM 762 C CA . PHE A 1 94 ? -7.451 12.030 11.522 1.00 92.75 94 PHE A CA 1
ATOM 763 C C . PHE A 1 94 ? -7.315 12.065 13.049 1.00 92.75 94 PHE A C 1
ATOM 765 O O . PHE A 1 94 ? -8.268 11.736 13.748 1.00 92.75 94 PHE A O 1
ATOM 772 N N . GLY A 1 95 ? -6.160 12.474 13.579 1.00 90.94 95 GLY A N 1
ATOM 773 C CA . GLY A 1 95 ? -5.929 12.591 15.019 1.00 90.94 95 GLY A CA 1
ATOM 774 C C . GLY A 1 95 ? -5.676 11.262 15.737 1.00 90.94 95 GLY A C 1
ATOM 775 O O . GLY A 1 95 ? -5.860 11.181 16.947 1.00 90.94 95 GLY A O 1
ATOM 776 N N . PHE A 1 96 ? -5.276 10.206 15.022 1.00 87.56 96 PHE A N 1
ATOM 777 C CA . PHE A 1 96 ? -5.029 8.897 15.634 1.00 87.56 96 PHE A CA 1
ATOM 778 C C . PHE A 1 96 ? -3.677 8.839 16.356 1.00 87.56 96 PHE A C 1
ATOM 780 O O . PHE A 1 96 ? -2.635 9.077 15.742 1.00 87.56 96 PHE A O 1
ATOM 787 N N . GLY A 1 97 ? -3.688 8.422 17.626 1.00 76.25 97 GLY A N 1
ATOM 788 C CA . GLY A 1 97 ? -2.473 8.180 18.413 1.00 76.25 97 GLY A CA 1
ATOM 789 C C . GLY A 1 97 ? -1.674 9.441 18.761 1.00 76.25 97 GLY A C 1
ATOM 790 O O . GLY A 1 97 ? -0.457 9.338 18.920 1.00 76.25 97 GLY A O 1
ATOM 791 N N . ILE A 1 98 ? -2.346 10.599 18.811 1.00 65.44 98 ILE A N 1
ATOM 792 C CA . ILE A 1 98 ? -1.834 11.850 19.398 1.00 65.44 98 ILE A CA 1
ATOM 793 C C . ILE A 1 98 ? -1.935 11.769 20.922 1.00 65.44 98 ILE A C 1
ATOM 795 O O . ILE A 1 98 ? -2.957 11.229 21.404 1.00 65.44 98 ILE A O 1
#

Foldseek 3Di:
DDPVVVVQQADKDKDWDDDDPQFKTKMWMDRSQADPPQIKIWIWTWDPPDPPDT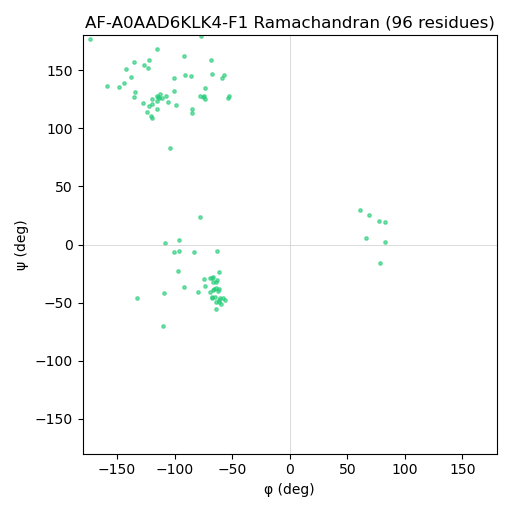DIDIDIDRFDCAGPVRHRCRVVVVVCCCPPVPPVCCCVVVVPPD

Secondary structure (DSSP, 8-state):
--HHHHHHHH-EEEEEEEEETTTEEEEEEEETTSPTT--EEEEEEEEEEETTEEEEEEEEE---SS-TT--TTHHHHHHHIIIIIIIHHHHHHHTTT-

InterPro domains:
  IPR013538 Activator of Hsp90 ATPase homologue 1/2-like, C-terminal [PF08327] (10-94)
  IPR023393 START-like domain superfamily [G3DSA:3.30.530.20] (3-98)

pLDDT: mean 89.46, std 12.16, range [49.72, 98.69]